Protein AF-A0A1F9ZA94-F1 (afdb_monomer_lite)

Secondary structure (DSSP, 8-state):
-------------------------TTHHHHHHHHHHHHHHHHHHHHHHHHHHHHHHHHHHS-TT--TT--SS-EEEEEEETTEEEEEEEE--TT--TTTEEEEEE-TTS-EEEEEEEGGG-SGGGHHHHSEEEE-S-TTSSS--TT-EEEEETTTS-TT-EEEEEETTEEEEEEE--

Radius of gyration: 41.89 Å; chains: 1; bounding box: 98×26×135 Å

Structure (mmCIF, N/CA/C/O backbone):
data_AF-A0A1F9ZA94-F1
#
_entry.id   AF-A0A1F9ZA94-F1
#
loop_
_atom_site.group_PDB
_atom_site.id
_atom_site.type_symbol
_atom_site.label_atom_id
_atom_site.label_alt_id
_atom_site.label_comp_id
_atom_site.label_asym_id
_atom_site.label_entity_id
_atom_site.label_seq_id
_atom_site.pdbx_PDB_ins_code
_atom_site.Cartn_x
_atom_site.Cartn_y
_atom_site.Cartn_z
_atom_site.occupancy
_atom_site.B_iso_or_equiv
_atom_site.auth_seq_id
_atom_site.auth_comp_id
_atom_site.auth_asym_id
_atom_site.auth_atom_id
_atom_site.pdbx_PDB_model_num
ATOM 1 N N . MET A 1 1 ? 78.353 4.879 -117.093 1.00 40.03 1 MET A N 1
ATOM 2 C CA . MET A 1 1 ? 79.535 4.065 -116.717 1.00 40.03 1 MET A CA 1
ATOM 3 C C . MET A 1 1 ? 80.151 4.656 -115.448 1.00 40.03 1 MET A C 1
ATOM 5 O O . MET A 1 1 ? 80.392 5.848 -115.468 1.00 40.03 1 MET A O 1
ATOM 9 N N . ARG A 1 2 ? 80.346 3.819 -114.405 1.00 38.88 2 ARG A N 1
ATOM 10 C CA . ARG A 1 2 ? 81.161 3.939 -113.153 1.00 38.88 2 ARG A CA 1
ATOM 11 C C . ARG A 1 2 ? 81.107 5.251 -112.327 1.00 38.88 2 ARG A C 1
ATOM 13 O O . ARG A 1 2 ? 81.476 6.286 -112.847 1.00 38.88 2 ARG A O 1
ATOM 20 N N . ARG A 1 3 ? 80.569 5.306 -111.091 1.00 37.53 3 ARG A N 1
ATOM 21 C CA . ARG A 1 3 ? 80.896 4.721 -109.744 1.00 37.53 3 ARG A CA 1
ATOM 22 C C . ARG A 1 3 ? 81.976 5.467 -108.928 1.00 37.53 3 ARG A C 1
ATOM 24 O O . ARG A 1 3 ? 83.146 5.314 -109.249 1.00 37.53 3 ARG A O 1
ATOM 31 N N . THR A 1 4 ? 81.533 6.047 -107.802 1.00 47.62 4 THR A N 1
ATOM 32 C CA . THR A 1 4 ? 82.155 6.188 -106.447 1.00 47.62 4 THR A CA 1
ATOM 33 C C . THR A 1 4 ? 81.062 6.859 -105.584 1.00 47.62 4 THR A C 1
ATOM 35 O O . THR A 1 4 ? 80.562 7.892 -106.007 1.00 47.62 4 THR A O 1
ATOM 38 N N . ARG A 1 5 ? 80.400 6.323 -104.541 1.00 43.59 5 ARG A N 1
ATOM 39 C CA . ARG A 1 5 ? 80.718 5.541 -103.320 1.00 43.59 5 ARG A CA 1
ATOM 40 C C . ARG A 1 5 ? 81.775 6.185 -102.419 1.00 43.59 5 ARG A C 1
ATOM 42 O O . ARG A 1 5 ? 82.925 6.195 -102.822 1.00 43.59 5 ARG A O 1
ATOM 49 N N . ASP A 1 6 ? 81.316 6.739 -101.290 1.00 47.12 6 ASP A N 1
ATOM 50 C CA . ASP A 1 6 ? 81.636 6.396 -99.883 1.00 47.12 6 ASP A CA 1
ATOM 51 C C . ASP A 1 6 ? 80.555 7.095 -99.006 1.00 47.12 6 ASP A C 1
ATOM 53 O O . ASP A 1 6 ? 80.273 8.268 -99.230 1.00 47.12 6 ASP A O 1
ATOM 57 N N . ASP A 1 7 ? 79.645 6.436 -98.276 1.00 43.59 7 ASP A N 1
ATOM 58 C CA . ASP A 1 7 ? 79.743 5.576 -97.076 1.00 43.59 7 ASP A CA 1
ATOM 59 C C . ASP A 1 7 ? 80.063 6.365 -95.785 1.00 43.59 7 ASP A C 1
ATOM 61 O O . ASP A 1 7 ? 81.142 6.928 -95.715 1.00 43.59 7 ASP A O 1
ATOM 65 N N . VAL A 1 8 ? 79.132 6.415 -94.805 1.00 45.97 8 VAL A N 1
ATOM 66 C CA . VAL A 1 8 ? 79.350 6.397 -93.327 1.00 45.97 8 VAL A CA 1
ATOM 67 C C . VAL A 1 8 ? 77.995 6.301 -92.571 1.00 45.97 8 VAL A C 1
ATOM 69 O O . VAL A 1 8 ? 77.235 7.259 -92.483 1.00 45.97 8 VAL A O 1
ATOM 72 N N . ARG A 1 9 ? 77.763 5.103 -92.008 1.00 39.47 9 ARG A N 1
ATOM 73 C CA . ARG A 1 9 ? 77.187 4.690 -90.696 1.00 39.47 9 ARG A CA 1
ATOM 74 C C . ARG A 1 9 ? 75.948 5.362 -90.057 1.00 39.47 9 ARG A C 1
ATOM 76 O O . ARG A 1 9 ? 75.994 6.471 -89.541 1.00 39.47 9 ARG A O 1
ATOM 83 N N . GLU A 1 10 ? 74.934 4.508 -89.894 1.00 43.91 10 GLU A N 1
ATOM 84 C CA . GLU A 1 10 ? 73.868 4.440 -88.867 1.00 43.91 10 GLU A CA 1
ATOM 85 C C . GLU A 1 10 ? 74.421 4.329 -87.415 1.00 43.91 10 GLU A C 1
ATOM 87 O O . GLU A 1 10 ? 75.572 3.905 -87.252 1.00 43.91 10 GLU A O 1
ATOM 92 N N . PRO A 1 11 ? 73.644 4.650 -86.347 1.00 45.47 11 PRO A N 1
ATOM 93 C CA . PRO A 1 11 ? 72.662 3.675 -85.847 1.00 45.47 11 PRO A CA 1
ATOM 94 C C . PRO A 1 11 ? 71.362 4.240 -85.224 1.00 45.47 11 PRO A C 1
ATOM 96 O O . PRO A 1 11 ? 71.347 5.221 -84.486 1.00 45.47 11 PRO A O 1
ATOM 99 N N . THR A 1 12 ? 70.276 3.504 -85.464 1.00 42.28 12 THR A N 1
ATOM 100 C CA . THR A 1 12 ? 69.334 2.967 -84.466 1.00 42.28 12 THR A CA 1
ATOM 101 C C . THR A 1 12 ? 68.984 3.820 -83.239 1.00 42.28 12 THR A C 1
ATOM 103 O O . THR A 1 12 ? 69.724 3.867 -82.257 1.00 42.28 12 THR A O 1
ATOM 106 N N . ARG A 1 13 ? 67.718 4.250 -83.169 1.00 37.38 13 ARG A N 1
ATOM 107 C CA . ARG A 1 13 ? 66.949 4.099 -81.924 1.00 37.38 13 ARG A CA 1
ATOM 108 C C . ARG A 1 13 ? 65.491 3.756 -82.221 1.00 37.38 13 ARG A C 1
ATOM 110 O O . ARG A 1 13 ? 64.649 4.622 -82.425 1.00 37.38 13 ARG A O 1
ATOM 117 N N . MET A 1 14 ? 65.222 2.450 -82.234 1.00 41.03 14 MET A N 1
ATOM 118 C CA . MET A 1 14 ? 63.913 1.914 -81.878 1.00 41.03 14 MET A CA 1
ATOM 119 C C . MET A 1 14 ? 63.571 2.373 -80.457 1.00 41.03 14 MET A C 1
ATOM 121 O O . MET A 1 14 ? 64.372 2.208 -79.539 1.00 41.03 14 MET A O 1
ATOM 125 N N . GLY A 1 15 ? 62.375 2.925 -80.301 1.00 40.62 15 GLY A N 1
ATOM 126 C CA . GLY A 1 15 ? 61.735 3.209 -79.024 1.00 40.62 15 GLY A CA 1
ATOM 127 C C . GLY A 1 15 ? 60.245 2.931 -79.158 1.00 40.62 15 GLY A C 1
ATOM 128 O O . GLY A 1 15 ? 59.436 3.850 -79.137 1.00 40.62 15 GLY A O 1
ATOM 129 N N . SER A 1 16 ? 59.904 1.661 -79.395 1.00 47.44 16 SER A N 1
ATOM 130 C CA . SER A 1 16 ? 58.582 1.133 -79.064 1.00 47.44 16 SER A CA 1
ATOM 131 C C . SER A 1 16 ? 58.506 1.031 -77.550 1.00 47.44 16 SER A C 1
ATOM 133 O O . SER A 1 16 ? 58.960 0.037 -77.001 1.00 47.44 16 SER A O 1
ATOM 135 N N . ASP A 1 17 ? 57.916 2.029 -76.903 1.00 40.72 17 ASP A N 1
ATOM 136 C CA . ASP A 1 17 ? 57.389 1.874 -75.552 1.00 40.72 17 ASP A CA 1
ATOM 137 C C . ASP A 1 17 ? 55.879 2.083 -75.604 1.00 40.72 17 ASP A C 1
ATOM 139 O O . ASP A 1 17 ? 55.323 3.146 -75.331 1.00 40.72 17 ASP A O 1
ATOM 143 N N . ALA A 1 18 ? 55.212 0.996 -75.989 1.00 48.34 18 ALA A N 1
ATOM 144 C CA . ALA A 1 18 ? 53.871 0.701 -75.536 1.00 48.34 18 ALA A CA 1
ATOM 145 C C . ALA A 1 18 ? 53.922 0.523 -74.011 1.00 48.34 18 ALA A C 1
ATOM 147 O O . ALA A 1 18 ? 54.156 -0.573 -73.507 1.00 48.34 18 ALA A O 1
ATOM 148 N N . LEU A 1 19 ? 53.711 1.606 -73.265 1.00 43.59 19 LEU A N 1
ATOM 149 C CA . LEU A 1 19 ? 53.483 1.545 -71.825 1.00 43.59 19 LEU A CA 1
ATOM 150 C C . LEU A 1 19 ? 51.992 1.696 -71.540 1.00 43.59 19 LEU A C 1
ATOM 152 O O . LEU A 1 19 ? 51.440 2.786 -71.450 1.00 43.59 19 LEU A O 1
ATOM 156 N N . ALA A 1 20 ? 51.375 0.519 -71.459 1.00 41.94 20 ALA A N 1
ATOM 157 C CA . ALA A 1 20 ? 50.365 0.131 -70.489 1.00 41.94 20 ALA A CA 1
ATOM 158 C C . ALA A 1 20 ? 49.357 1.209 -70.056 1.00 41.94 20 ALA A C 1
ATOM 160 O O . ALA A 1 20 ? 49.614 2.050 -69.196 1.00 41.94 20 ALA A O 1
ATOM 161 N N . SER A 1 21 ? 48.130 1.021 -70.546 1.00 44.03 21 SER A N 1
ATOM 162 C CA . SER A 1 21 ? 46.899 1.175 -69.769 1.00 44.03 21 SER A CA 1
ATOM 163 C C . SER A 1 21 ? 47.134 0.880 -68.277 1.00 44.03 21 SER A C 1
ATOM 165 O O . SER A 1 21 ? 47.098 -0.272 -67.846 1.00 44.03 21 SER A O 1
ATOM 167 N N . SER A 1 22 ? 47.324 1.929 -67.479 1.00 40.41 22 SER A N 1
ATOM 168 C CA . SER A 1 22 ? 47.164 1.887 -66.027 1.00 40.41 22 SER A CA 1
ATOM 169 C C . SER A 1 22 ? 45.807 2.495 -65.695 1.00 40.41 22 SER A C 1
ATOM 171 O O . SER A 1 22 ? 45.689 3.601 -65.171 1.00 40.41 22 SER A O 1
ATOM 173 N N . ASN A 1 23 ? 44.747 1.761 -66.042 1.00 47.75 23 ASN A N 1
ATOM 174 C CA . ASN A 1 23 ? 43.461 1.911 -65.376 1.00 47.75 23 ASN A CA 1
ATOM 175 C C . ASN A 1 23 ? 43.653 1.419 -63.942 1.00 47.75 23 ASN A C 1
ATOM 177 O O . ASN A 1 23 ? 43.457 0.244 -63.641 1.00 47.75 23 ASN A O 1
ATOM 181 N N . ARG A 1 24 ? 44.099 2.316 -63.065 1.00 44.50 24 ARG A N 1
ATOM 182 C CA . ARG A 1 24 ? 44.172 2.087 -61.626 1.00 44.50 24 ARG A CA 1
ATOM 183 C C . ARG A 1 24 ? 42.799 2.426 -61.037 1.00 44.50 24 ARG A C 1
ATOM 185 O O . ARG A 1 24 ? 42.467 3.611 -60.967 1.00 44.50 24 ARG A O 1
ATOM 192 N N . PRO A 1 25 ? 41.972 1.459 -60.600 1.00 47.31 25 PRO A N 1
ATOM 193 C CA . PRO A 1 25 ? 40.733 1.774 -59.905 1.00 47.31 25 PRO A CA 1
ATOM 194 C C . PRO A 1 25 ? 41.061 2.103 -58.441 1.00 47.31 25 PRO A C 1
ATOM 196 O O . PRO A 1 25 ? 40.693 1.376 -57.528 1.00 47.31 25 PRO A O 1
ATOM 199 N N . GLU A 1 26 ? 41.775 3.202 -58.188 1.00 50.16 26 GLU A N 1
ATOM 200 C CA . GLU A 1 26 ? 42.143 3.619 -56.821 1.00 50.16 26 GLU A CA 1
ATOM 201 C C . GLU A 1 26 ? 41.121 4.560 -56.158 1.00 50.16 26 GLU A C 1
ATOM 203 O O . GLU A 1 26 ? 41.363 5.117 -55.091 1.00 50.16 26 GLU A O 1
ATOM 208 N N . GLY A 1 27 ? 39.933 4.706 -56.749 1.00 44.44 27 GLY A N 1
ATOM 209 C CA . GLY A 1 27 ? 38.854 5.536 -56.198 1.00 44.44 27 GLY A CA 1
ATOM 210 C C . GLY A 1 27 ? 37.746 4.781 -55.453 1.00 44.44 27 GLY A C 1
ATOM 211 O O . GLY A 1 27 ? 36.940 5.420 -54.777 1.00 44.44 27 GLY A O 1
ATOM 212 N N . GLY A 1 28 ? 37.670 3.451 -55.589 1.00 45.34 28 GLY A N 1
ATOM 213 C CA . GLY A 1 28 ? 36.520 2.657 -55.132 1.00 45.34 28 GLY A CA 1
ATOM 214 C C . GLY A 1 28 ? 36.584 2.266 -53.657 1.00 45.34 28 GLY A C 1
ATOM 215 O O . GLY A 1 28 ? 35.712 2.643 -52.882 1.00 45.34 28 GLY A O 1
ATOM 216 N N . ALA A 1 29 ? 37.648 1.567 -53.252 1.00 50.44 29 ALA A N 1
ATOM 217 C CA . ALA A 1 29 ? 37.741 0.907 -51.944 1.00 50.44 29 ALA A CA 1
ATOM 218 C C . ALA A 1 29 ? 37.714 1.867 -50.738 1.00 50.44 29 ALA A C 1
ATOM 220 O O . ALA A 1 29 ? 37.174 1.542 -49.682 1.00 50.44 29 ALA A O 1
ATOM 221 N N . ARG A 1 30 ? 38.270 3.077 -50.889 1.00 52.06 30 ARG A N 1
ATOM 222 C CA . ARG A 1 30 ? 38.324 4.077 -49.811 1.00 52.06 30 ARG A CA 1
ATOM 223 C C . ARG A 1 30 ? 36.961 4.730 -49.569 1.00 52.06 30 ARG A C 1
ATOM 225 O O . ARG A 1 30 ? 36.615 4.996 -48.425 1.00 52.06 30 ARG A O 1
ATOM 232 N N . LYS A 1 31 ? 36.174 4.945 -50.631 1.00 54.16 31 LYS A N 1
ATOM 233 C CA . LYS A 1 31 ? 34.812 5.487 -50.531 1.00 54.16 31 LYS A CA 1
ATOM 234 C C . LYS A 1 31 ? 33.857 4.459 -49.933 1.00 54.16 31 LYS A C 1
ATOM 236 O O . LYS A 1 31 ? 33.143 4.804 -49.003 1.00 54.16 31 LYS A O 1
ATOM 241 N N . THR A 1 32 ? 33.908 3.197 -50.368 1.00 60.19 32 THR A N 1
ATOM 242 C CA . THR A 1 32 ? 33.113 2.123 -49.747 1.00 60.19 32 THR A CA 1
ATOM 243 C C . THR A 1 32 ? 33.497 1.892 -48.290 1.00 60.19 32 THR A C 1
ATOM 245 O O . THR A 1 32 ? 32.603 1.772 -47.463 1.00 60.19 32 THR A O 1
ATOM 248 N N . GLY A 1 33 ? 34.787 1.912 -47.937 1.00 62.75 33 GLY A N 1
ATOM 249 C CA . GLY A 1 33 ? 35.227 1.802 -46.541 1.00 62.75 33 GLY A CA 1
ATOM 250 C C . GLY A 1 33 ? 34.707 2.940 -45.655 1.00 62.75 33 GLY A C 1
ATOM 251 O O . GLY A 1 33 ? 34.165 2.685 -44.584 1.00 62.75 33 GLY A O 1
ATOM 252 N N . VAL A 1 34 ? 34.792 4.191 -46.119 1.00 67.69 34 VAL A N 1
ATOM 253 C CA . VAL A 1 34 ? 34.273 5.358 -45.381 1.00 67.69 34 VAL A CA 1
ATOM 254 C C . VAL A 1 34 ? 32.746 5.326 -45.272 1.00 67.69 34 VAL A C 1
ATOM 256 O O . VAL A 1 34 ? 32.214 5.592 -44.198 1.00 67.69 34 VAL A O 1
ATOM 259 N N . THR A 1 35 ? 32.030 4.954 -46.337 1.00 72.31 35 THR A N 1
ATOM 260 C CA . THR A 1 35 ? 30.564 4.823 -46.311 1.00 72.31 35 THR A CA 1
ATOM 261 C C . THR A 1 35 ? 30.108 3.700 -45.379 1.00 72.31 35 THR A C 1
ATOM 263 O O . THR A 1 35 ? 29.156 3.892 -44.628 1.00 72.31 35 THR A O 1
ATOM 266 N N . VAL A 1 36 ? 30.801 2.557 -45.367 1.00 72.00 36 VAL A N 1
ATOM 267 C CA . VAL A 1 36 ? 30.499 1.439 -44.460 1.00 72.00 36 VAL A CA 1
ATOM 268 C C . VAL A 1 36 ? 30.771 1.830 -43.006 1.00 72.00 36 VAL A C 1
ATOM 270 O O . VAL A 1 36 ? 29.918 1.602 -42.154 1.00 72.00 36 VAL A O 1
ATOM 273 N N . VAL A 1 37 ? 31.899 2.484 -42.709 1.00 72.94 37 VAL A N 1
ATOM 274 C CA . VAL A 1 37 ? 32.215 2.951 -41.346 1.00 72.94 37 VAL A CA 1
ATOM 275 C C . VAL A 1 37 ? 31.216 4.009 -40.869 1.00 72.94 37 VAL A C 1
ATOM 277 O O . VAL A 1 37 ? 30.746 3.930 -39.737 1.00 72.94 37 VAL A O 1
ATOM 280 N N . ALA A 1 38 ? 30.837 4.962 -41.726 1.00 74.69 38 ALA A N 1
ATOM 281 C CA . ALA A 1 38 ? 29.833 5.971 -41.395 1.00 74.69 38 ALA A CA 1
ATOM 282 C C . ALA A 1 38 ? 28.448 5.350 -41.146 1.00 74.69 38 ALA A C 1
ATOM 284 O O . ALA A 1 38 ? 27.772 5.728 -40.192 1.00 74.69 38 ALA A O 1
ATOM 285 N N . ALA A 1 39 ? 28.045 4.363 -41.953 1.00 78.94 39 ALA A N 1
ATOM 286 C CA . ALA A 1 39 ? 26.793 3.637 -41.756 1.00 78.94 39 ALA A CA 1
ATOM 287 C C . ALA A 1 39 ? 26.798 2.834 -40.445 1.00 78.94 39 ALA A C 1
ATOM 289 O O . ALA A 1 39 ? 25.835 2.904 -39.685 1.00 78.94 39 ALA A O 1
ATOM 290 N N . ILE A 1 40 ? 27.893 2.132 -40.135 1.00 79.81 40 ILE A N 1
ATOM 291 C CA . ILE A 1 40 ? 28.046 1.394 -38.871 1.00 79.81 40 ILE A CA 1
ATOM 292 C C . ILE A 1 40 ? 27.995 2.351 -37.675 1.00 79.81 40 ILE A C 1
ATOM 294 O O . ILE A 1 40 ? 27.299 2.067 -36.699 1.00 79.81 40 ILE A O 1
ATOM 298 N N . ALA A 1 41 ? 28.684 3.495 -37.745 1.00 82.88 41 ALA A N 1
ATOM 299 C CA . ALA A 1 41 ? 28.671 4.501 -36.685 1.00 82.88 41 ALA A CA 1
ATOM 300 C C . ALA A 1 41 ? 27.271 5.100 -36.475 1.00 82.88 41 ALA A C 1
ATOM 302 O O . ALA A 1 41 ? 26.829 5.234 -35.335 1.00 82.88 41 ALA A O 1
ATOM 303 N N . ALA A 1 42 ? 26.547 5.399 -37.557 1.00 84.19 42 ALA A N 1
ATOM 304 C CA . ALA A 1 42 ? 25.181 5.910 -37.488 1.00 84.19 42 ALA A CA 1
ATOM 305 C C . ALA A 1 42 ? 24.211 4.884 -36.881 1.00 84.19 42 ALA A C 1
ATOM 307 O O . ALA A 1 42 ? 23.463 5.220 -35.965 1.00 84.19 42 ALA A O 1
ATOM 308 N N . ILE A 1 43 ? 24.259 3.625 -37.331 1.00 87.25 43 ILE A N 1
ATOM 309 C CA . ILE A 1 43 ? 23.414 2.545 -36.796 1.00 87.25 43 ILE A CA 1
ATOM 310 C C . ILE A 1 43 ? 23.717 2.312 -35.313 1.00 87.25 43 ILE A C 1
ATOM 312 O O . ILE A 1 43 ? 22.796 2.231 -34.503 1.00 87.25 43 ILE A O 1
ATOM 316 N N . SER A 1 44 ? 24.999 2.261 -34.945 1.00 88.50 44 SER A N 1
ATOM 317 C CA . SER A 1 44 ? 25.424 2.092 -33.550 1.00 88.50 44 SER A CA 1
ATOM 318 C C . SER A 1 44 ? 24.963 3.262 -32.680 1.00 88.50 44 SER A C 1
ATOM 320 O O . SER A 1 44 ? 24.454 3.048 -31.583 1.00 88.50 44 SER A O 1
ATOM 322 N N . GLY A 1 45 ? 25.077 4.497 -33.180 1.00 91.25 45 GLY A N 1
ATOM 323 C CA . GLY A 1 45 ? 24.595 5.694 -32.492 1.00 91.25 45 GLY A CA 1
ATOM 324 C C . GLY A 1 45 ? 23.086 5.663 -32.246 1.00 91.25 45 GLY A C 1
ATOM 325 O O . GLY A 1 45 ? 22.645 5.927 -31.129 1.00 91.25 45 GLY A O 1
ATOM 326 N N . VAL A 1 46 ? 22.295 5.271 -33.250 1.00 91.94 46 VAL A N 1
ATOM 327 C CA . VAL A 1 46 ? 20.836 5.124 -33.110 1.00 91.94 46 VAL A CA 1
ATOM 328 C C . VAL A 1 46 ? 20.485 4.007 -32.128 1.00 91.94 46 VAL A C 1
ATOM 330 O O . VAL A 1 46 ? 19.649 4.212 -31.252 1.00 91.94 46 VAL A O 1
ATOM 333 N N . ALA A 1 47 ? 21.140 2.849 -32.220 1.00 92.06 47 ALA A N 1
ATOM 334 C CA . ALA A 1 47 ? 20.898 1.731 -31.310 1.00 92.06 47 ALA A CA 1
ATOM 335 C C . ALA A 1 47 ? 21.187 2.107 -29.847 1.00 92.06 47 ALA A C 1
ATOM 337 O O . ALA A 1 47 ? 20.388 1.802 -28.959 1.00 92.06 47 ALA A O 1
ATOM 338 N N . LEU A 1 48 ? 22.289 2.820 -29.593 1.00 91.88 48 LEU A N 1
ATOM 339 C CA . LEU A 1 48 ? 22.628 3.323 -28.261 1.00 91.88 48 LEU A CA 1
ATOM 340 C C . LEU A 1 48 ? 21.619 4.367 -27.772 1.00 91.88 48 LEU A C 1
ATOM 342 O O . LEU A 1 48 ? 21.185 4.289 -26.626 1.00 91.88 48 LEU A O 1
ATOM 346 N N . ALA A 1 49 ? 21.204 5.302 -28.632 1.00 91.38 49 ALA A N 1
ATOM 347 C CA . ALA A 1 49 ? 20.212 6.316 -28.279 1.00 91.38 49 ALA A CA 1
ATOM 348 C C . ALA A 1 49 ? 18.857 5.691 -27.910 1.00 91.38 49 ALA A C 1
ATOM 350 O O . ALA A 1 49 ? 18.268 6.059 -26.896 1.00 91.38 49 ALA A O 1
ATOM 351 N N . LEU A 1 50 ? 18.391 4.706 -28.685 1.00 91.94 50 LEU A N 1
ATOM 352 C CA . LEU A 1 50 ? 17.160 3.967 -28.393 1.00 91.94 50 LEU A CA 1
ATOM 353 C C . LEU A 1 50 ? 17.276 3.158 -27.099 1.00 91.94 50 LEU A C 1
ATOM 355 O O . LEU A 1 50 ? 16.356 3.172 -26.287 1.00 91.94 50 LEU A O 1
ATOM 359 N N . SER A 1 51 ? 18.415 2.499 -26.878 1.00 90.56 51 SER A N 1
ATOM 360 C CA . SER A 1 51 ? 18.665 1.747 -25.643 1.00 90.56 51 SER A CA 1
ATOM 361 C C . SER A 1 51 ? 18.643 2.668 -24.425 1.00 90.56 51 SER A C 1
ATOM 363 O O . SER A 1 51 ? 18.006 2.356 -23.422 1.00 90.56 51 SER A O 1
ATOM 365 N N . PHE A 1 52 ? 19.283 3.835 -24.519 1.00 89.38 52 PHE A N 1
ATOM 366 C CA . PHE A 1 52 ? 19.282 4.827 -23.449 1.00 89.38 52 PHE A CA 1
ATOM 367 C C . PHE A 1 52 ? 17.880 5.384 -23.184 1.00 89.38 52 PHE A C 1
ATOM 369 O O . PHE A 1 52 ? 17.473 5.465 -22.029 1.00 89.38 52 PHE A O 1
ATOM 376 N N . ALA A 1 53 ? 17.126 5.716 -24.237 1.00 88.94 53 ALA A N 1
ATOM 377 C CA . ALA A 1 53 ? 15.752 6.200 -24.120 1.00 88.94 53 ALA A CA 1
ATOM 378 C C . ALA A 1 53 ? 14.812 5.158 -23.490 1.00 88.94 53 ALA A C 1
ATOM 380 O O . ALA A 1 53 ? 13.957 5.499 -22.677 1.00 88.94 53 ALA A O 1
ATOM 381 N N . LEU A 1 54 ? 14.984 3.877 -23.826 1.00 85.75 54 LEU A N 1
ATOM 382 C CA . LEU A 1 54 ? 14.214 2.797 -23.216 1.00 85.75 54 LEU A CA 1
ATOM 383 C C . LEU A 1 54 ? 14.543 2.659 -21.727 1.00 85.75 54 LEU A C 1
ATOM 385 O O . LEU A 1 54 ? 13.638 2.597 -20.900 1.00 85.75 54 LEU A O 1
ATOM 389 N N . VAL A 1 55 ? 15.831 2.652 -21.374 1.00 85.12 55 VAL A N 1
ATOM 390 C CA . VAL A 1 55 ? 16.262 2.559 -19.973 1.00 85.12 55 VAL A CA 1
ATOM 391 C C . VAL A 1 55 ? 15.762 3.760 -19.175 1.00 85.12 55 VAL A C 1
ATOM 393 O O . VAL A 1 55 ? 15.248 3.571 -18.077 1.00 85.12 55 VAL A O 1
ATOM 396 N N . SER A 1 56 ? 15.857 4.981 -19.705 1.00 79.12 56 SER A N 1
ATOM 397 C CA . SER A 1 56 ? 15.361 6.168 -19.003 1.00 79.12 56 SER A CA 1
ATOM 398 C C . SER A 1 56 ? 13.845 6.131 -18.814 1.00 79.12 56 SER A C 1
ATOM 400 O O . SER A 1 56 ? 13.371 6.467 -17.732 1.00 79.12 56 SER A O 1
ATOM 402 N N . HIS A 1 57 ? 13.091 5.657 -19.809 1.00 82.38 57 HIS A N 1
ATOM 403 C CA . HIS A 1 57 ? 11.645 5.488 -19.693 1.00 82.38 57 HIS A CA 1
ATOM 404 C C . HIS A 1 57 ? 11.259 4.451 -18.631 1.00 82.38 57 HIS A C 1
ATOM 406 O O . HIS A 1 57 ? 10.409 4.726 -17.787 1.00 82.38 57 HIS A O 1
ATOM 412 N N . ILE A 1 58 ? 11.922 3.291 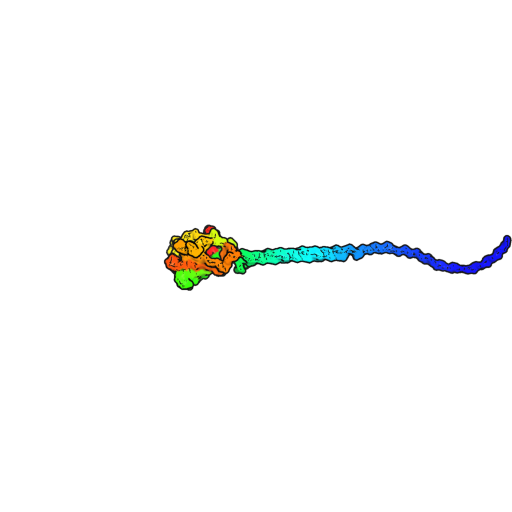-18.622 1.00 79.12 58 ILE A N 1
ATOM 413 C CA . ILE A 1 58 ? 11.714 2.243 -17.610 1.00 79.12 58 ILE A CA 1
ATOM 414 C C . ILE A 1 58 ? 11.988 2.805 -16.211 1.00 79.12 58 ILE A C 1
ATOM 416 O O . ILE A 1 58 ? 11.157 2.692 -15.317 1.00 79.12 58 ILE A O 1
ATOM 420 N N . ARG A 1 59 ? 13.120 3.494 -16.024 1.00 74.38 59 ARG A N 1
ATOM 421 C CA . ARG A 1 59 ? 13.477 4.102 -14.731 1.00 74.38 59 ARG A CA 1
ATOM 422 C C . ARG A 1 59 ? 12.515 5.202 -14.283 1.00 74.38 59 ARG A C 1
ATOM 424 O O . ARG A 1 59 ? 12.446 5.466 -13.091 1.00 74.38 59 ARG A O 1
ATOM 431 N N . ALA A 1 60 ? 11.814 5.844 -15.214 1.00 76.50 60 ALA A N 1
ATOM 432 C CA . ALA A 1 60 ? 10.836 6.883 -14.909 1.00 76.50 60 ALA A CA 1
ATOM 433 C C . ALA A 1 60 ? 9.435 6.335 -14.592 1.00 76.50 60 ALA A C 1
ATOM 435 O O . ALA A 1 60 ? 8.626 7.068 -14.035 1.00 76.50 60 ALA A O 1
ATOM 436 N N . THR A 1 61 ? 9.129 5.091 -14.976 1.00 82.75 61 THR A N 1
ATOM 437 C CA . THR A 1 61 ? 7.768 4.519 -14.900 1.00 82.75 61 THR A CA 1
ATOM 438 C C . THR A 1 61 ? 7.646 3.328 -13.953 1.00 82.75 61 THR A C 1
ATOM 440 O O . THR A 1 61 ? 6.535 2.891 -13.658 1.00 82.75 61 THR A O 1
ATOM 443 N N . GLU A 1 62 ? 8.765 2.802 -13.463 1.00 86.94 62 GLU A N 1
ATOM 444 C CA . GLU A 1 62 ? 8.815 1.696 -12.512 1.00 86.94 62 GLU A CA 1
ATOM 445 C C . GLU A 1 62 ? 9.199 2.167 -11.110 1.00 86.94 62 GLU A C 1
ATOM 447 O O . GLU A 1 62 ? 9.824 3.215 -10.937 1.00 86.94 62 GLU A O 1
ATOM 452 N N . CYS A 1 63 ? 8.882 1.350 -10.102 1.00 88.75 63 CYS A N 1
ATOM 453 C CA . CYS A 1 63 ? 9.347 1.606 -8.748 1.00 88.75 63 CYS A CA 1
ATOM 454 C C . CYS A 1 63 ? 10.887 1.643 -8.714 1.00 88.75 63 CYS A C 1
ATOM 456 O O . CYS A 1 63 ? 11.529 0.711 -9.215 1.00 88.75 63 CYS A O 1
ATOM 458 N N . PRO A 1 64 ? 11.504 2.661 -8.082 1.00 85.56 64 PRO A N 1
ATOM 459 C CA . PRO A 1 64 ? 12.963 2.784 -8.010 1.00 85.56 64 PRO A CA 1
ATOM 460 C C . PRO A 1 64 ? 13.670 1.574 -7.381 1.00 85.56 64 PRO A C 1
ATOM 462 O O . PRO A 1 64 ? 14.819 1.288 -7.723 1.00 85.56 64 PRO A O 1
ATOM 465 N N . SER A 1 65 ? 12.980 0.861 -6.487 1.00 82.69 65 SER A N 1
ATOM 466 C CA . SER A 1 65 ? 13.480 -0.321 -5.779 1.00 82.69 65 SER A CA 1
ATOM 467 C C . SER A 1 65 ? 13.424 -1.619 -6.587 1.00 82.69 65 SER A C 1
ATOM 469 O O . SER A 1 65 ? 13.936 -2.637 -6.126 1.00 82.69 65 SER A O 1
ATOM 471 N N . TYR A 1 66 ? 12.835 -1.626 -7.788 1.00 86.12 66 TYR A N 1
ATOM 472 C CA . TYR A 1 66 ? 12.754 -2.857 -8.567 1.00 86.12 66 TYR A CA 1
ATOM 473 C C . TYR A 1 66 ? 14.104 -3.253 -9.173 1.00 86.12 66 TYR A C 1
ATOM 475 O O . TYR A 1 66 ? 14.769 -2.484 -9.888 1.00 86.12 66 TYR A O 1
ATOM 483 N N . HIS A 1 67 ? 14.496 -4.499 -8.930 1.00 80.88 67 HIS A N 1
ATOM 484 C CA . HIS A 1 67 ? 15.782 -5.081 -9.286 1.00 80.88 67 HIS A CA 1
ATOM 485 C C . HIS A 1 67 ? 15.612 -6.530 -9.778 1.00 80.88 67 HIS A C 1
ATOM 487 O O . HIS A 1 67 ? 14.544 -7.132 -9.720 1.00 80.88 67 HIS A O 1
ATOM 493 N N . TYR A 1 68 ? 16.677 -7.131 -10.314 1.00 76.25 68 TYR A N 1
ATOM 494 C CA . TYR A 1 68 ? 16.618 -8.548 -10.674 1.00 76.25 68 TYR A CA 1
ATOM 495 C C . TYR A 1 68 ? 16.442 -9.403 -9.408 1.00 76.25 68 TYR A C 1
ATOM 497 O O . TYR A 1 68 ? 17.259 -9.311 -8.494 1.00 76.25 68 TYR A O 1
ATOM 505 N N . GLY A 1 69 ? 15.400 -10.241 -9.375 1.00 81.00 69 GLY A N 1
ATOM 506 C CA . GLY A 1 69 ? 15.039 -11.026 -8.190 1.00 81.00 69 GLY A CA 1
ATOM 507 C C . GLY A 1 69 ? 14.028 -10.346 -7.261 1.00 81.00 69 GLY A C 1
ATOM 508 O O . GLY A 1 69 ? 14.027 -10.660 -6.072 1.00 81.00 69 GLY A O 1
ATOM 509 N N . ASP A 1 70 ? 13.197 -9.438 -7.791 1.00 82.44 70 ASP A N 1
ATOM 510 C CA . ASP A 1 70 ? 12.073 -8.818 -7.073 1.00 82.44 70 ASP A CA 1
ATOM 511 C C . ASP A 1 70 ? 11.272 -9.853 -6.249 1.00 82.44 70 ASP A C 1
ATOM 513 O O . ASP A 1 70 ? 11.077 -10.996 -6.690 1.00 82.44 70 ASP A O 1
ATOM 517 N N . PRO A 1 71 ? 10.800 -9.482 -5.045 1.00 87.75 71 PRO A N 1
ATOM 518 C CA . PRO A 1 71 ? 10.127 -10.415 -4.154 1.00 87.75 71 PRO A CA 1
ATOM 519 C C . PRO A 1 71 ? 8.791 -10.881 -4.745 1.00 87.75 71 PRO A C 1
ATOM 521 O O . PRO A 1 71 ? 8.110 -10.156 -5.467 1.00 87.75 71 PRO A O 1
ATOM 524 N N . SER A 1 72 ? 8.372 -12.096 -4.391 1.00 91.00 72 SER A N 1
ATOM 525 C CA . SER A 1 72 ? 7.055 -12.624 -4.773 1.00 91.00 72 SER A CA 1
ATOM 526 C C . SER A 1 72 ? 5.919 -12.163 -3.853 1.00 91.00 72 SER A C 1
ATOM 528 O O . SER A 1 72 ? 4.754 -12.363 -4.184 1.00 91.00 72 SER A O 1
ATOM 530 N N . HIS A 1 73 ? 6.257 -11.560 -2.711 1.00 94.50 73 HIS A N 1
ATOM 531 C CA . HIS A 1 73 ? 5.328 -11.103 -1.679 1.00 94.50 73 HIS A CA 1
ATOM 532 C C . HIS A 1 73 ? 5.738 -9.718 -1.166 1.00 94.50 73 HIS A C 1
ATOM 534 O O . HIS A 1 73 ? 6.913 -9.355 -1.222 1.00 94.50 73 HIS A O 1
ATOM 540 N N . PHE A 1 74 ? 4.780 -8.966 -0.630 1.00 96.12 74 PHE A N 1
ATOM 541 C CA . PHE A 1 74 ? 5.039 -7.720 0.076 1.00 96.12 74 PHE A CA 1
ATOM 542 C C . PHE A 1 74 ? 5.756 -7.979 1.398 1.00 96.12 74 PHE A C 1
ATOM 544 O O . PHE A 1 74 ? 5.276 -8.738 2.246 1.00 96.12 74 PHE A O 1
ATOM 551 N N . GLY A 1 75 ? 6.868 -7.283 1.601 1.00 96.38 75 GLY A N 1
ATOM 552 C CA . GLY A 1 75 ? 7.444 -7.053 2.915 1.00 96.38 75 GLY A CA 1
ATOM 553 C C . GLY A 1 75 ? 6.819 -5.808 3.526 1.00 96.38 75 GLY A C 1
ATOM 554 O O . GLY A 1 75 ? 6.762 -4.756 2.889 1.00 96.38 75 GLY A O 1
ATOM 555 N N . MET A 1 76 ? 6.370 -5.909 4.774 1.00 97.69 76 MET A N 1
ATOM 556 C CA . MET A 1 76 ? 5.771 -4.793 5.501 1.00 97.69 76 MET A CA 1
ATOM 557 C C . MET A 1 76 ? 6.426 -4.626 6.867 1.00 97.69 76 MET A C 1
ATOM 559 O O . MET A 1 76 ? 6.667 -5.601 7.579 1.00 97.69 76 MET A O 1
ATOM 563 N N . SER A 1 77 ? 6.689 -3.377 7.232 1.00 97.50 77 SER A N 1
ATOM 564 C CA . SER A 1 77 ? 7.116 -2.978 8.568 1.00 97.50 77 SER A CA 1
ATOM 565 C C . SER A 1 77 ? 5.981 -2.226 9.237 1.00 97.50 77 SER A C 1
ATOM 567 O O . SER A 1 77 ? 5.387 -1.339 8.629 1.00 97.50 77 SER A O 1
ATOM 569 N N . VAL A 1 78 ? 5.678 -2.570 10.485 1.00 97.56 78 VAL A N 1
ATOM 570 C CA . VAL A 1 78 ? 4.654 -1.878 11.264 1.00 97.56 78 VAL A CA 1
ATOM 571 C C . VAL A 1 78 ? 5.336 -1.049 12.330 1.00 97.56 78 VAL A C 1
ATOM 573 O O . VAL A 1 78 ? 6.153 -1.541 13.106 1.00 97.56 78 VAL A O 1
ATOM 576 N N . THR A 1 79 ? 4.979 0.223 12.366 1.00 96.25 79 THR A N 1
ATOM 577 C CA . THR A 1 79 ? 5.376 1.145 13.422 1.00 96.25 79 THR A CA 1
ATOM 578 C C . THR A 1 79 ? 4.142 1.831 13.975 1.00 96.25 79 THR A C 1
ATOM 580 O O . THR A 1 79 ? 3.095 1.884 13.328 1.00 96.25 79 THR A O 1
ATOM 583 N N . ARG A 1 80 ? 4.247 2.356 15.192 1.00 89.94 80 ARG A N 1
ATOM 584 C CA . ARG A 1 80 ? 3.190 3.163 15.788 1.00 89.94 80 ARG A CA 1
ATOM 585 C C . ARG A 1 80 ? 3.617 4.618 15.750 1.00 89.94 80 ARG A C 1
ATOM 587 O O . ARG A 1 80 ? 4.623 4.972 16.362 1.00 89.94 80 ARG A O 1
ATOM 594 N N . HIS A 1 81 ? 2.862 5.449 15.040 1.00 80.06 81 HIS A N 1
ATOM 595 C CA . HIS A 1 81 ? 3.102 6.884 14.988 1.00 80.06 81 HIS A CA 1
ATOM 596 C C . HIS A 1 81 ? 1.895 7.611 15.583 1.00 80.06 81 HIS A C 1
ATOM 598 O O . HIS A 1 81 ? 0.788 7.563 15.048 1.00 80.06 81 HIS A O 1
ATOM 604 N N . ALA A 1 82 ? 2.105 8.275 16.722 1.00 77.56 82 ALA A N 1
ATOM 605 C CA . ALA A 1 82 ? 1.035 8.848 17.540 1.00 77.56 82 ALA A CA 1
ATOM 606 C C . ALA A 1 82 ? -0.042 7.802 17.923 1.00 77.56 82 ALA A C 1
ATOM 608 O O . ALA A 1 82 ? 0.274 6.792 18.557 1.00 77.56 82 ALA A O 1
ATOM 609 N N . THR A 1 83 ? -1.309 8.056 17.581 1.00 86.62 83 THR A N 1
ATOM 610 C CA . THR A 1 83 ? -2.458 7.176 17.850 1.00 86.62 83 THR A CA 1
ATOM 611 C C . THR A 1 83 ? -2.743 6.174 16.738 1.00 86.62 83 THR A C 1
ATOM 613 O O . THR A 1 83 ? -3.606 5.333 16.941 1.00 86.62 83 THR A O 1
ATOM 616 N N . ASN A 1 84 ? -2.049 6.210 15.602 1.00 95.06 84 ASN A N 1
ATOM 617 C CA . ASN A 1 84 ? -2.318 5.312 14.477 1.00 95.06 84 ASN A CA 1
ATOM 618 C C . ASN A 1 84 ? -1.150 4.349 14.253 1.00 95.06 84 ASN A C 1
ATOM 620 O O . ASN A 1 84 ? -0.013 4.591 14.674 1.00 95.06 84 ASN A O 1
ATOM 624 N N . TRP A 1 85 ? -1.433 3.241 13.577 1.00 96.31 85 TRP A N 1
ATOM 625 C CA . TRP A 1 85 ? -0.396 2.389 13.016 1.00 96.31 85 TRP A CA 1
ATOM 626 C C . TRP A 1 85 ? 0.040 2.944 11.668 1.00 96.31 85 TRP A C 1
ATOM 628 O O . TRP A 1 85 ? -0.763 3.477 10.903 1.00 96.31 85 TRP A O 1
ATOM 638 N N . THR A 1 86 ? 1.315 2.777 11.361 1.00 97.38 86 THR A N 1
ATOM 639 C CA . THR A 1 86 ? 1.878 3.030 10.043 1.00 97.38 86 THR A CA 1
ATOM 640 C C . THR A 1 86 ? 2.491 1.729 9.559 1.00 97.38 86 THR A C 1
ATOM 642 O O . THR A 1 86 ? 3.477 1.250 10.125 1.00 97.38 86 THR A O 1
ATOM 645 N N . VAL A 1 87 ? 1.879 1.147 8.532 1.00 97.88 87 VAL A N 1
ATOM 646 C CA . VAL A 1 87 ? 2.373 -0.040 7.840 1.00 97.88 87 VAL A CA 1
ATOM 647 C C . VAL A 1 87 ? 3.112 0.432 6.597 1.00 97.88 87 VAL A C 1
ATOM 649 O O . VAL A 1 87 ? 2.490 0.870 5.636 1.00 97.88 87 VAL A O 1
ATOM 652 N N . THR A 1 88 ? 4.435 0.372 6.626 1.00 97.75 88 THR A N 1
ATOM 653 C CA . THR A 1 88 ? 5.289 0.773 5.507 1.00 97.75 88 THR A CA 1
ATOM 654 C C . THR A 1 88 ? 5.625 -0.440 4.656 1.00 97.75 88 THR A C 1
ATOM 656 O O . THR A 1 88 ? 6.077 -1.464 5.178 1.00 97.75 88 THR A O 1
ATOM 659 N N . VAL A 1 89 ? 5.459 -0.315 3.344 1.00 97.56 89 VAL A N 1
ATOM 660 C CA . VAL A 1 89 ? 5.946 -1.292 2.373 1.00 97.56 89 VAL A CA 1
ATOM 661 C C . VAL A 1 89 ? 7.469 -1.204 2.332 1.00 97.56 89 VAL A C 1
ATOM 663 O O . VAL A 1 89 ? 8.029 -0.189 1.929 1.00 97.56 89 VAL A O 1
ATOM 666 N N . VAL A 1 90 ? 8.148 -2.261 2.774 1.00 96.31 90 VAL A N 1
ATOM 667 C CA . VAL A 1 90 ? 9.621 -2.364 2.749 1.00 96.31 90 VAL A CA 1
ATOM 668 C C . VAL A 1 90 ? 10.124 -3.217 1.589 1.00 96.31 90 VAL A C 1
ATOM 670 O O . VAL A 1 90 ? 11.309 -3.208 1.287 1.00 96.31 90 VAL A O 1
ATOM 673 N N . SER A 1 91 ? 9.236 -3.966 0.937 1.00 94.50 91 SER A N 1
ATOM 674 C CA . SER A 1 91 ? 9.509 -4.604 -0.346 1.00 94.50 91 SER A CA 1
ATOM 675 C C . SER A 1 91 ? 8.189 -4.881 -1.071 1.00 94.50 91 SER A C 1
ATOM 677 O O . SER A 1 91 ? 7.190 -5.224 -0.435 1.00 94.50 91 SER A O 1
ATOM 679 N N . SER A 1 92 ? 8.165 -4.707 -2.393 1.00 93.50 92 SER A N 1
ATOM 680 C CA . SER A 1 92 ? 6.956 -4.839 -3.214 1.00 93.50 92 SER A CA 1
ATOM 681 C C . SER A 1 92 ? 7.232 -5.715 -4.436 1.00 93.50 92 SER A C 1
ATOM 683 O O . SER A 1 92 ? 8.257 -5.515 -5.095 1.00 93.50 92 SER A O 1
ATOM 685 N N . PRO A 1 93 ? 6.353 -6.673 -4.771 1.00 92.56 93 PRO A N 1
ATOM 686 C CA . PRO A 1 93 ? 6.437 -7.373 -6.041 1.00 92.56 93 PRO A CA 1
ATOM 687 C C . PRO A 1 93 ? 6.187 -6.431 -7.225 1.00 92.56 93 PRO A C 1
ATOM 689 O O . PRO A 1 93 ? 5.447 -5.449 -7.144 1.00 92.56 93 PRO A O 1
ATOM 692 N N . ARG A 1 94 ? 6.768 -6.772 -8.374 1.00 92.19 94 ARG A N 1
ATOM 693 C CA . ARG A 1 94 ? 6.657 -5.958 -9.584 1.00 92.19 94 ARG A CA 1
ATOM 694 C C . ARG A 1 94 ? 5.237 -5.938 -10.157 1.00 92.19 94 ARG A C 1
ATOM 696 O O . ARG A 1 94 ? 4.645 -6.991 -10.386 1.00 92.19 94 ARG A O 1
ATOM 703 N N . GLY A 1 95 ? 4.739 -4.743 -10.481 1.00 90.56 95 GLY A N 1
ATOM 704 C CA . GLY A 1 95 ? 3.536 -4.552 -11.305 1.00 90.56 95 GLY A CA 1
ATOM 705 C C . GLY A 1 95 ? 2.206 -4.607 -10.551 1.00 90.56 95 GLY A C 1
ATOM 706 O O . GLY A 1 95 ? 1.179 -4.929 -11.147 1.00 90.56 95 GLY A O 1
ATOM 707 N N . TYR A 1 96 ? 2.215 -4.332 -9.248 1.00 93.88 96 TYR A N 1
ATOM 708 C CA . TYR A 1 96 ? 1.010 -4.350 -8.423 1.00 93.88 96 TYR A CA 1
ATOM 709 C C . TYR A 1 96 ? 0.344 -2.977 -8.459 1.00 93.88 96 TYR A C 1
ATOM 711 O O . TYR A 1 96 ? 0.887 -2.000 -7.956 1.00 93.88 96 TYR A O 1
ATOM 719 N N . ASP A 1 97 ? -0.821 -2.909 -9.100 1.00 93.88 97 ASP A N 1
ATOM 720 C CA . ASP A 1 97 ? -1.605 -1.685 -9.270 1.00 93.88 97 ASP A CA 1
ATOM 721 C C . ASP A 1 97 ? -2.540 -1.477 -8.057 1.00 93.88 97 ASP A C 1
ATOM 723 O O . ASP A 1 97 ? -3.214 -2.441 -7.658 1.00 93.88 97 ASP A O 1
ATOM 727 N N . PRO A 1 98 ? -2.636 -0.262 -7.481 1.00 95.94 98 PRO A N 1
ATOM 728 C CA . PRO A 1 98 ? -3.524 0.032 -6.351 1.00 95.94 98 PRO A CA 1
ATOM 729 C C . PRO A 1 98 ? -5.014 -0.295 -6.575 1.00 95.94 98 PRO A C 1
ATOM 731 O O . PRO A 1 98 ? -5.730 -0.561 -5.613 1.00 95.94 98 PRO A O 1
ATOM 734 N N . ASN A 1 99 ? -5.497 -0.333 -7.820 1.00 95.94 99 ASN A N 1
ATOM 735 C CA . ASN A 1 99 ? -6.878 -0.700 -8.169 1.00 95.94 99 ASN A CA 1
ATOM 736 C C . ASN A 1 99 ? -7.139 -2.212 -8.126 1.00 95.94 99 ASN A C 1
ATOM 738 O O . ASN A 1 99 ? -8.288 -2.647 -8.066 1.00 95.94 99 ASN A O 1
ATOM 742 N N . THR A 1 100 ? -6.083 -3.024 -8.200 1.00 96.19 100 THR A N 1
ATOM 743 C CA . THR A 1 100 ? -6.168 -4.500 -8.183 1.00 96.19 100 THR A CA 1
ATOM 744 C C . THR A 1 100 ? -5.460 -5.132 -6.986 1.00 96.19 100 THR A C 1
ATOM 746 O O . THR A 1 100 ? -5.484 -6.355 -6.812 1.00 96.19 100 THR A O 1
ATOM 749 N N . THR A 1 101 ? -4.866 -4.290 -6.143 1.00 97.62 101 THR A N 1
ATOM 750 C CA . THR A 1 101 ? -4.286 -4.648 -4.856 1.00 97.62 101 THR A CA 1
ATOM 751 C C . THR A 1 101 ? -5.282 -4.266 -3.773 1.00 97.62 101 THR A C 1
ATOM 753 O O . THR A 1 101 ? -5.767 -3.140 -3.733 1.00 97.62 101 THR A O 1
ATOM 756 N N . TYR A 1 102 ? -5.615 -5.213 -2.905 1.00 98.38 102 TYR A N 1
ATOM 757 C CA . TYR A 1 102 ? -6.653 -5.073 -1.895 1.00 98.38 102 TYR A CA 1
ATOM 758 C C . TYR A 1 102 ? -6.056 -5.238 -0.508 1.00 98.38 102 TYR A C 1
ATOM 760 O O . TYR A 1 102 ? -5.200 -6.096 -0.289 1.00 98.38 102 TYR A O 1
ATOM 768 N N . VAL A 1 103 ? -6.554 -4.464 0.448 1.00 98.12 103 VAL A N 1
ATOM 769 C CA . VAL A 1 103 ? -6.355 -4.719 1.872 1.00 98.12 103 VAL A CA 1
ATOM 770 C C . VAL A 1 103 ? -7.592 -5.409 2.437 1.00 98.12 103 VAL A C 1
ATOM 772 O O . VAL A 1 103 ? -8.718 -5.084 2.075 1.00 98.12 103 VAL A O 1
ATOM 775 N N . GLN A 1 104 ? -7.384 -6.377 3.316 1.00 98.12 104 GLN A N 1
ATOM 776 C CA . GLN A 1 104 ? -8.403 -6.939 4.194 1.00 98.12 104 GLN A CA 1
ATOM 777 C C . GLN A 1 104 ? -7.838 -6.926 5.606 1.00 98.12 104 GLN A C 1
ATOM 779 O O . GLN A 1 104 ? -6.684 -7.300 5.797 1.00 98.12 104 GLN A O 1
ATOM 784 N N . THR A 1 105 ? -8.651 -6.591 6.600 1.00 98.25 105 THR A N 1
ATOM 785 C CA . THR A 1 105 ? -8.214 -6.637 7.998 1.00 98.25 105 THR A CA 1
ATOM 786 C C . THR A 1 105 ? -9.018 -7.671 8.760 1.00 98.25 105 THR A C 1
ATOM 788 O O . THR A 1 105 ? -10.240 -7.772 8.605 1.00 98.25 105 THR A O 1
ATOM 791 N N . ARG A 1 106 ? -8.327 -8.445 9.594 1.00 98.25 106 ARG A N 1
ATOM 792 C CA . ARG A 1 106 ? -8.928 -9.352 10.571 1.00 98.25 106 ARG A CA 1
ATOM 793 C C . ARG A 1 106 ? -8.567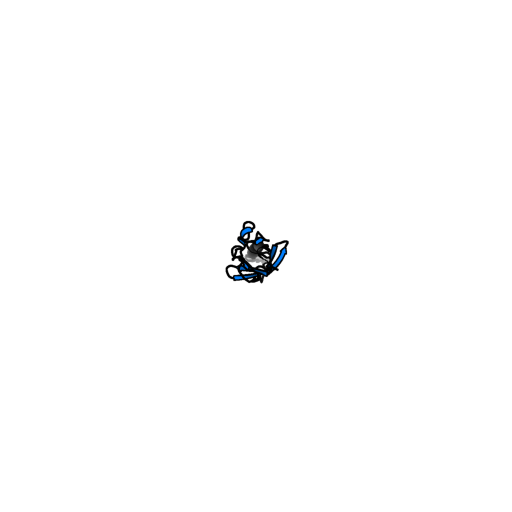 -8.911 11.981 1.00 98.25 106 ARG A C 1
ATOM 795 O O . ARG A 1 106 ? -7.456 -8.436 12.200 1.00 98.25 106 ARG A O 1
ATOM 802 N N . ASP A 1 107 ? -9.493 -9.069 12.918 1.00 96.88 107 ASP A N 1
ATOM 803 C CA . ASP A 1 107 ? -9.220 -8.830 14.336 1.00 96.88 107 ASP A CA 1
ATOM 804 C C . ASP A 1 107 ? -8.264 -9.891 14.916 1.00 96.88 107 ASP A C 1
ATOM 806 O O . ASP A 1 107 ? -7.899 -10.871 14.259 1.00 96.88 107 ASP A O 1
ATOM 810 N N . SER A 1 108 ? -7.886 -9.727 16.184 1.00 95.06 108 SER A N 1
ATOM 811 C CA . SER A 1 108 ? -7.010 -10.664 16.904 1.00 95.06 108 SER A CA 1
ATOM 812 C C . SER A 1 108 ? -7.592 -12.073 17.088 1.00 95.06 108 SER A C 1
ATOM 814 O O . SER A 1 108 ? -6.880 -12.988 17.499 1.00 95.06 108 SER A O 1
ATOM 816 N N . ARG A 1 109 ? -8.879 -12.272 16.782 1.00 95.69 109 ARG A N 1
ATOM 817 C CA . ARG A 1 109 ? -9.569 -13.569 16.801 1.00 95.69 109 ARG A CA 1
ATOM 818 C C . ARG A 1 109 ? -9.710 -14.167 15.397 1.00 95.69 109 ARG A C 1
ATOM 820 O O . ARG A 1 109 ? -10.227 -15.272 15.259 1.00 95.69 109 ARG A O 1
ATOM 827 N N . GLY A 1 110 ? -9.241 -13.464 14.364 1.00 94.12 110 GLY A N 1
ATOM 828 C CA . GLY A 1 110 ? -9.302 -13.877 12.965 1.00 94.12 110 GLY A CA 1
ATOM 829 C C . GLY A 1 110 ? -10.609 -13.523 12.246 1.00 94.12 110 GLY A C 1
ATOM 830 O O . GLY A 1 110 ? -10.778 -13.931 11.090 1.00 94.12 110 GLY A O 1
ATOM 831 N N . SER A 1 111 ? -11.517 -12.776 12.881 1.00 96.06 111 SER A N 1
ATOM 832 C CA . SER A 1 111 ? -12.781 -12.335 12.275 1.00 96.06 111 SER A CA 1
ATOM 833 C C . SER A 1 111 ? -12.522 -11.198 11.284 1.00 96.06 111 SER A C 1
ATOM 835 O O . SER A 1 111 ? -11.742 -10.302 11.602 1.00 96.06 111 SER A O 1
ATOM 837 N N . PRO A 1 112 ? -13.156 -11.182 10.098 1.00 94.94 112 PRO A N 1
ATOM 838 C CA . PRO A 1 112 ? -13.012 -10.069 9.165 1.00 94.94 112 PRO A CA 1
ATOM 839 C C . PRO A 1 112 ? -13.645 -8.800 9.751 1.00 94.94 112 PRO A C 1
ATOM 841 O O . PRO A 1 112 ? -14.827 -8.801 10.087 1.00 94.94 112 PRO A O 1
ATOM 844 N N . VAL A 1 113 ? -12.857 -7.728 9.851 1.00 96.56 113 VAL A N 1
ATOM 845 C CA . VAL A 1 113 ? -13.307 -6.399 10.312 1.00 96.56 113 VAL A CA 1
ATOM 846 C C . VAL A 1 113 ? -13.340 -5.373 9.183 1.00 96.56 113 VAL A C 1
ATOM 848 O O . VAL A 1 113 ? -14.190 -4.492 9.187 1.00 96.56 113 VAL A O 1
ATOM 851 N N . LEU A 1 114 ? -12.485 -5.538 8.172 1.00 97.56 114 LEU A N 1
ATOM 852 C CA . LEU A 1 114 ? -12.566 -4.822 6.901 1.00 97.56 114 LEU A CA 1
ATOM 853 C C . LEU A 1 114 ? -12.704 -5.852 5.780 1.00 97.56 114 LEU A C 1
ATOM 855 O O . LEU A 1 114 ? -11.995 -6.859 5.782 1.00 97.56 114 LEU A O 1
ATOM 859 N N . GLY A 1 115 ? -13.618 -5.617 4.835 1.00 96.81 115 GLY A N 1
ATOM 860 C CA . GLY A 1 115 ? -13.714 -6.405 3.602 1.00 96.81 115 GLY A CA 1
ATOM 861 C C . GLY A 1 115 ? -12.469 -6.248 2.722 1.00 96.81 115 GLY A C 1
ATOM 862 O O . GLY A 1 115 ? -11.539 -5.536 3.075 1.00 96.81 115 GLY A O 1
ATOM 863 N N . ARG A 1 116 ? -12.419 -6.916 1.564 1.00 97.06 116 ARG A N 1
ATOM 864 C CA . ARG A 1 116 ? -11.366 -6.608 0.584 1.00 97.06 116 ARG A CA 1
ATOM 865 C C . ARG A 1 116 ? -11.648 -5.241 -0.033 1.00 97.06 116 ARG A C 1
ATOM 867 O O . ARG A 1 116 ? -12.599 -5.117 -0.800 1.00 97.06 116 ARG A O 1
ATOM 874 N N . THR A 1 117 ? -10.804 -4.267 0.275 1.00 98.25 117 THR A N 1
ATOM 875 C CA . THR A 1 117 ? -10.910 -2.892 -0.219 1.00 98.25 117 THR A CA 1
ATOM 876 C C . THR A 1 117 ? -9.705 -2.577 -1.105 1.00 98.25 117 THR A C 1
ATOM 878 O O . THR A 1 117 ? -8.577 -2.798 -0.654 1.00 98.25 117 THR A O 1
ATOM 881 N N . PRO A 1 118 ? -9.898 -2.111 -2.354 1.00 98.00 118 PRO A N 1
ATOM 882 C CA . PRO A 1 118 ? -8.801 -1.670 -3.214 1.00 98.00 118 PRO A CA 1
ATOM 883 C C . PRO A 1 118 ? -7.965 -0.589 -2.534 1.00 98.00 118 PRO A C 1
ATOM 885 O O . PRO A 1 118 ? -8.510 0.274 -1.850 1.00 98.00 118 PRO A O 1
ATOM 888 N N . TRP A 1 119 ? -6.655 -0.587 -2.753 1.00 97.75 119 TRP A N 1
ATOM 889 C CA . TRP A 1 119 ? -5.781 0.452 -2.207 1.00 97.75 119 TRP A CA 1
ATOM 890 C C . TRP A 1 119 ? -6.118 1.835 -2.772 1.00 97.75 119 TRP A C 1
ATOM 892 O O . TRP A 1 119 ? -6.037 2.821 -2.046 1.00 97.75 119 TRP A O 1
ATOM 902 N N . SER A 1 120 ? -6.580 1.911 -4.024 1.00 97.31 120 SER A N 1
ATOM 903 C CA . SER A 1 120 ? -7.042 3.164 -4.634 1.00 97.31 120 SER A CA 1
ATOM 904 C C . SER A 1 120 ? -8.285 3.769 -3.970 1.00 97.31 120 SER A C 1
ATOM 906 O O . SER A 1 120 ? -8.499 4.975 -4.086 1.00 97.31 120 SER A O 1
ATOM 908 N N . ASP A 1 121 ? -9.064 2.980 -3.222 1.00 98.44 121 ASP A N 1
ATOM 909 C CA . ASP A 1 121 ? -10.205 3.473 -2.445 1.00 98.44 121 ASP A CA 1
ATOM 910 C C . ASP A 1 121 ? -9.793 4.003 -1.060 1.00 98.44 121 ASP A C 1
ATOM 912 O O . ASP A 1 121 ? -10.579 4.697 -0.409 1.00 98.44 121 ASP A O 1
ATOM 916 N N . LEU A 1 122 ? -8.569 3.726 -0.598 1.00 98.31 122 LEU A N 1
ATOM 917 C CA . LEU A 1 122 ? -8.053 4.125 0.717 1.00 98.31 122 LEU A CA 1
ATOM 918 C C . LEU A 1 122 ? -7.550 5.570 0.684 1.00 98.31 122 LEU A C 1
ATOM 920 O O . LEU A 1 122 ? -6.367 5.847 0.848 1.00 98.31 122 LEU A O 1
ATOM 924 N N . THR A 1 123 ? -8.451 6.510 0.432 1.00 98.19 123 THR A N 1
ATOM 925 C CA . THR A 1 123 ? -8.127 7.935 0.303 1.00 98.19 123 THR A CA 1
ATOM 926 C C . THR A 1 123 ? -8.550 8.722 1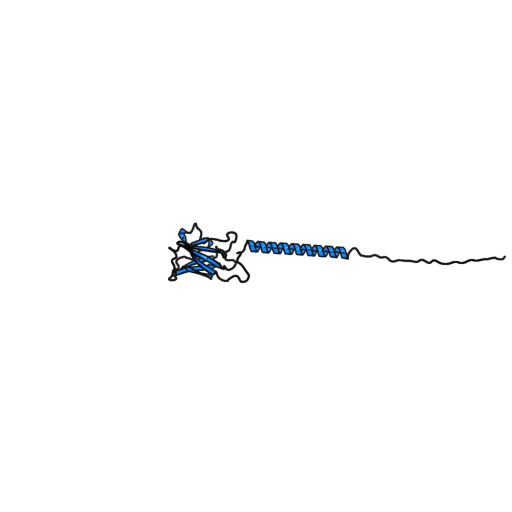.538 1.00 98.19 123 THR A C 1
ATOM 928 O O . THR A 1 123 ? -9.377 8.270 2.330 1.00 98.19 123 THR A O 1
ATOM 931 N N . VAL A 1 124 ? -8.055 9.958 1.667 1.00 97.50 124 VAL A N 1
ATOM 932 C CA . VAL A 1 124 ? -8.490 10.889 2.725 1.00 97.50 124 VAL A CA 1
ATOM 933 C C . VAL A 1 124 ? -10.011 11.090 2.701 1.00 97.50 124 VAL A C 1
ATOM 935 O O . VAL A 1 124 ? -10.635 11.176 3.753 1.00 97.50 124 VAL A O 1
ATOM 938 N N . ALA A 1 125 ? -10.625 11.106 1.513 1.00 98.19 125 ALA A N 1
ATOM 939 C CA . ALA A 1 125 ? -12.071 11.260 1.360 1.00 98.19 125 ALA A CA 1
ATOM 940 C C . ALA A 1 125 ? -12.870 10.063 1.908 1.00 98.19 125 ALA A C 1
ATOM 942 O O . ALA A 1 125 ? -14.002 10.238 2.350 1.00 98.19 125 ALA A O 1
ATOM 943 N N . ASN A 1 126 ? -12.272 8.869 1.918 1.00 98.06 126 ASN A N 1
ATOM 944 C CA . ASN A 1 126 ? -12.908 7.633 2.377 1.00 98.06 126 ASN A CA 1
ATOM 945 C C . ASN A 1 126 ? -12.445 7.202 3.781 1.00 98.06 126 ASN A C 1
ATOM 947 O O . ASN A 1 126 ? -12.805 6.115 4.244 1.00 98.06 126 ASN A O 1
ATOM 951 N N . TRP A 1 127 ? -11.670 8.042 4.478 1.00 97.06 127 TRP A N 1
ATOM 952 C CA . TRP A 1 127 ? -11.121 7.737 5.802 1.00 97.06 127 TRP A CA 1
ATOM 953 C C . TRP A 1 127 ? -12.201 7.340 6.814 1.00 97.06 127 TRP A C 1
ATOM 955 O O . TRP A 1 127 ? -12.066 6.317 7.474 1.00 97.06 127 TRP A O 1
ATOM 965 N N . GLU A 1 128 ? -13.302 8.091 6.882 1.00 97.50 128 GLU A N 1
ATOM 966 C CA . GLU A 1 128 ? -14.415 7.822 7.808 1.00 97.50 128 GLU A CA 1
ATOM 967 C C . GLU A 1 128 ? -15.143 6.494 7.526 1.00 97.50 128 GLU A C 1
ATOM 969 O O . GLU A 1 128 ? -15.923 6.032 8.350 1.00 97.50 128 GLU A O 1
ATOM 974 N N . THR A 1 129 ? -14.926 5.883 6.355 1.00 97.75 129 THR A N 1
ATOM 975 C CA . THR A 1 129 ? -15.533 4.593 5.986 1.00 97.75 129 THR A CA 1
ATOM 976 C C . THR A 1 129 ? -14.591 3.425 6.253 1.00 97.75 129 THR A C 1
ATOM 978 O O . THR A 1 129 ? -15.017 2.394 6.770 1.00 97.75 129 THR A O 1
ATOM 981 N N . TYR A 1 130 ? -13.317 3.557 5.872 1.00 98.31 130 TYR A N 1
ATOM 982 C CA . TYR A 1 130 ? -12.370 2.439 5.913 1.00 98.31 130 TYR A CA 1
ATOM 983 C C . TYR A 1 130 ? -11.385 2.504 7.074 1.00 98.31 130 TYR A C 1
ATOM 985 O O . TYR A 1 130 ? -10.796 1.479 7.410 1.00 98.31 130 TYR A O 1
ATOM 993 N N . HIS A 1 131 ? -11.178 3.676 7.676 1.00 97.81 131 HIS A N 1
ATOM 994 C CA . HIS A 1 131 ? -10.198 3.913 8.742 1.00 97.81 131 HIS A CA 1
ATOM 995 C C . HIS A 1 131 ? -8.767 3.453 8.389 1.00 97.81 131 HIS A C 1
ATOM 997 O O . HIS A 1 131 ? -7.952 3.138 9.261 1.00 97.81 131 HIS A O 1
ATOM 1003 N N . ILE A 1 132 ? -8.478 3.395 7.085 1.00 98.12 132 ILE A N 1
ATOM 1004 C CA . ILE A 1 132 ? -7.168 3.137 6.495 1.00 98.12 132 ILE A CA 1
ATOM 1005 C C . ILE A 1 132 ? -6.967 4.151 5.370 1.00 98.12 132 ILE A C 1
ATOM 1007 O O . ILE A 1 132 ? -7.862 4.356 4.549 1.00 98.12 132 ILE A O 1
ATOM 1011 N N . LEU A 1 133 ? -5.788 4.763 5.331 1.00 98.00 133 LEU A N 1
ATOM 1012 C CA . LEU A 1 133 ? -5.340 5.687 4.294 1.00 98.00 133 LEU A CA 1
ATOM 1013 C C . LEU A 1 133 ? -4.100 5.108 3.614 1.00 98.00 133 LEU A C 1
ATOM 1015 O O . LEU A 1 133 ? -3.147 4.740 4.296 1.00 98.00 133 LEU A O 1
ATOM 1019 N N . TYR A 1 134 ? -4.110 5.064 2.288 1.00 98.12 134 TYR A N 1
ATOM 1020 C CA . TYR A 1 134 ? -2.950 4.787 1.457 1.00 98.12 134 TYR A CA 1
ATOM 1021 C C . TYR A 1 134 ? -2.218 6.091 1.131 1.00 98.12 134 TYR A C 1
ATOM 1023 O O . TYR A 1 134 ? -2.798 7.029 0.583 1.00 98.12 134 TYR A O 1
ATOM 1031 N N . GLU A 1 135 ? -0.938 6.143 1.487 1.00 97.06 135 GLU A N 1
ATOM 1032 C CA . GLU A 1 135 ? -0.026 7.238 1.174 1.00 97.06 135 GLU A CA 1
ATOM 1033 C C . GLU A 1 135 ? 1.016 6.750 0.166 1.00 97.06 135 GLU A C 1
ATOM 1035 O O . GLU A 1 135 ? 1.877 5.923 0.482 1.00 97.06 135 GLU A O 1
ATOM 1040 N N . ASP A 1 136 ? 0.926 7.292 -1.045 1.00 95.69 136 ASP A N 1
ATOM 1041 C CA . ASP A 1 136 ? 1.846 7.021 -2.143 1.00 95.69 136 ASP A CA 1
ATOM 1042 C C . ASP A 1 136 ? 3.130 7.847 -1.975 1.00 95.69 136 ASP A C 1
ATOM 1044 O O . ASP A 1 136 ? 3.105 9.084 -1.927 1.00 95.69 136 ASP A O 1
ATOM 1048 N N . SER A 1 137 ? 4.263 7.158 -1.857 1.00 93.75 137 SER A N 1
ATOM 1049 C CA . SER A 1 137 ? 5.578 7.783 -1.709 1.00 93.75 137 SER A CA 1
ATOM 1050 C C . SER A 1 137 ? 6.204 8.183 -3.048 1.00 93.75 137 SER A C 1
ATOM 1052 O O . SER A 1 137 ? 7.164 8.961 -3.067 1.00 93.75 137 SER A O 1
ATOM 1054 N N . GLN A 1 138 ? 5.670 7.672 -4.161 1.00 90.62 138 GLN A N 1
ATOM 1055 C CA . GLN A 1 138 ? 6.147 7.851 -5.529 1.00 90.62 138 GLN A CA 1
ATOM 1056 C C . GLN A 1 138 ? 4.971 8.128 -6.495 1.00 90.62 138 GLN A C 1
ATOM 1058 O O . GLN A 1 138 ? 4.789 7.384 -7.455 1.00 90.62 138 GLN A O 1
ATOM 1063 N N . PRO A 1 139 ? 4.237 9.253 -6.363 1.00 87.50 139 PRO A N 1
ATOM 1064 C CA . PRO A 1 139 ? 2.971 9.505 -7.079 1.00 87.50 139 PRO A CA 1
ATOM 1065 C C . PRO A 1 139 ? 3.072 9.623 -8.611 1.00 87.50 139 PRO A C 1
ATOM 1067 O O . PRO A 1 139 ? 2.069 9.777 -9.304 1.00 87.50 139 PRO A O 1
ATOM 1070 N N . VAL A 1 140 ? 4.287 9.612 -9.157 1.00 87.69 140 VAL A N 1
ATOM 1071 C CA . VAL A 1 140 ? 4.551 9.559 -10.604 1.00 87.69 140 VAL A CA 1
ATOM 1072 C C . VAL A 1 140 ? 4.576 8.128 -11.151 1.00 87.69 140 VAL A C 1
ATOM 1074 O O . VAL A 1 140 ? 4.485 7.942 -12.364 1.00 87.69 140 VAL A O 1
ATOM 1077 N N . VAL A 1 141 ? 4.689 7.126 -10.278 1.00 90.25 141 VAL A N 1
ATOM 1078 C CA . VAL A 1 141 ? 4.671 5.700 -10.604 1.00 90.25 141 VAL A CA 1
ATOM 1079 C C . VAL A 1 141 ? 3.280 5.152 -10.296 1.00 90.25 141 VAL A C 1
ATOM 1081 O O . VAL A 1 141 ? 2.697 5.432 -9.262 1.00 90.25 141 VAL A O 1
ATOM 1084 N N . GLN A 1 142 ? 2.729 4.348 -11.202 1.00 91.56 142 GLN A N 1
ATOM 1085 C CA . GLN A 1 142 ? 1.362 3.813 -11.084 1.00 91.56 142 GLN A CA 1
ATOM 1086 C C . GLN A 1 142 ? 1.245 2.548 -10.210 1.00 91.56 142 GLN A C 1
ATOM 1088 O O . GLN A 1 142 ? 0.184 1.929 -10.146 1.00 91.56 142 GLN A O 1
ATOM 1093 N N . PHE A 1 143 ? 2.345 2.104 -9.610 1.00 94.81 143 PHE A N 1
ATOM 1094 C CA . PHE A 1 143 ? 2.446 0.832 -8.899 1.00 94.81 143 PHE A CA 1
ATOM 1095 C C . PHE A 1 143 ? 2.661 1.068 -7.412 1.00 94.81 143 PHE A C 1
ATOM 1097 O O . PHE A 1 143 ? 3.250 2.070 -7.029 1.00 94.81 143 PHE A O 1
ATOM 1104 N N . VAL A 1 144 ? 2.261 0.094 -6.597 1.00 94.94 144 VAL A N 1
ATOM 1105 C CA . VAL A 1 144 ? 2.634 0.057 -5.185 1.00 94.94 144 VAL A CA 1
ATOM 1106 C C . VAL A 1 144 ? 4.133 -0.219 -5.078 1.00 94.94 144 VAL A C 1
ATOM 1108 O O . VAL A 1 144 ? 4.622 -1.276 -5.502 1.00 94.94 144 VAL A O 1
ATOM 1111 N N . CYS A 1 145 ? 4.859 0.713 -4.482 1.00 94.81 145 CYS A N 1
ATOM 1112 C CA . CYS A 1 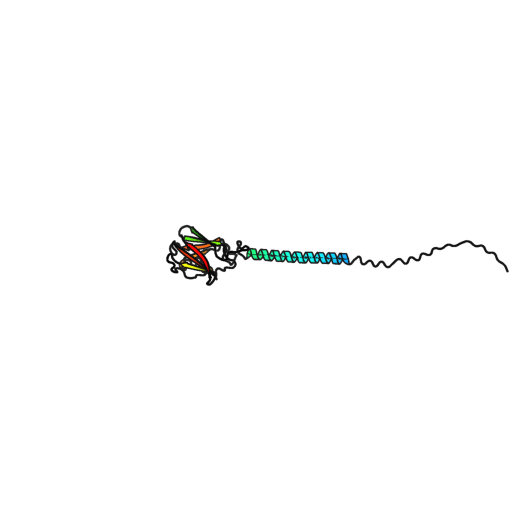145 ? 6.304 0.716 -4.358 1.00 94.81 145 CYS A CA 1
ATOM 1113 C C . CYS A 1 145 ? 6.771 0.550 -2.908 1.00 94.81 145 CYS A C 1
ATOM 1115 O O . CYS A 1 145 ? 6.029 0.692 -1.937 1.00 94.81 145 CYS A O 1
ATOM 1117 N N . GLU A 1 146 ? 8.058 0.243 -2.757 1.00 95.25 146 GLU A N 1
ATOM 1118 C CA . GLU A 1 146 ? 8.726 0.395 -1.466 1.00 95.25 146 GLU A CA 1
ATOM 1119 C C . GLU A 1 146 ? 8.686 1.864 -1.021 1.00 95.25 146 GLU A C 1
ATOM 1121 O O . GLU A 1 146 ? 8.951 2.763 -1.818 1.00 95.25 146 GLU A O 1
ATOM 1126 N N . GLY A 1 147 ? 8.384 2.091 0.257 1.00 95.38 147 GLY A N 1
ATOM 1127 C CA . GLY A 1 147 ? 8.223 3.418 0.849 1.00 95.38 147 GLY A CA 1
ATOM 1128 C C . GLY A 1 147 ? 6.769 3.860 1.002 1.00 95.38 147 GLY A C 1
ATOM 1129 O O . GLY A 1 147 ? 6.502 4.713 1.859 1.00 95.38 147 GLY A O 1
ATOM 1130 N N . ASP A 1 148 ? 5.848 3.253 0.248 1.00 97.44 148 ASP A N 1
ATOM 1131 C CA . ASP A 1 148 ? 4.411 3.499 0.369 1.00 97.44 148 ASP A CA 1
ATOM 1132 C C . ASP A 1 148 ? 3.884 3.031 1.719 1.00 97.44 148 ASP A C 1
ATOM 1134 O O . ASP A 1 148 ? 4.459 2.147 2.370 1.00 97.44 148 ASP A O 1
ATOM 1138 N N . ARG A 1 149 ? 2.792 3.647 2.176 1.00 97.25 149 ARG A N 1
ATOM 1139 C CA . ARG A 1 149 ? 2.308 3.447 3.544 1.00 97.25 149 ARG A CA 1
ATOM 1140 C C . ARG A 1 149 ? 0.812 3.249 3.590 1.00 97.25 149 ARG A C 1
ATOM 1142 O O . ARG A 1 149 ? 0.059 3.872 2.851 1.00 97.25 149 ARG A O 1
ATOM 1149 N N . LEU A 1 150 ? 0.392 2.422 4.536 1.00 98.00 150 LEU A N 1
ATOM 1150 C CA . LEU A 1 150 ? -0.971 2.393 5.031 1.00 98.00 150 LEU A CA 1
ATOM 1151 C C . LEU A 1 150 ? -0.976 2.991 6.437 1.00 98.00 150 LEU A C 1
ATOM 1153 O O . LEU A 1 150 ? -0.373 2.438 7.362 1.00 98.00 150 LEU A O 1
ATOM 1157 N N . VAL A 1 151 ? -1.651 4.122 6.603 1.00 97.50 151 VAL A N 1
ATOM 1158 C CA . VAL A 1 151 ? -1.977 4.677 7.917 1.00 97.50 151 VAL A CA 1
ATOM 1159 C C . VAL A 1 151 ? -3.276 4.031 8.365 1.00 97.50 151 VAL A C 1
ATOM 1161 O O . VAL A 1 151 ? -4.281 4.114 7.669 1.00 97.50 151 VAL A O 1
ATOM 1164 N N . VAL A 1 152 ? -3.258 3.367 9.513 1.00 97.88 152 VAL A N 1
ATOM 1165 C CA . VAL A 1 152 ? -4.364 2.538 10.003 1.00 97.88 152 VAL A CA 1
ATOM 1166 C C . VAL A 1 152 ? -4.775 3.052 11.378 1.00 97.88 152 VAL A C 1
ATOM 1168 O O . VAL A 1 152 ? -3.939 3.153 12.279 1.00 97.88 152 VAL A O 1
ATOM 1171 N N . ASP A 1 153 ? -6.051 3.383 11.559 1.00 96.62 153 ASP A N 1
ATOM 1172 C CA . ASP A 1 153 ? -6.566 3.828 12.857 1.00 96.62 153 ASP A CA 1
ATOM 1173 C C . ASP A 1 153 ? -6.440 2.721 13.912 1.00 96.62 153 ASP A C 1
ATOM 1175 O O . ASP A 1 153 ? -6.945 1.609 13.727 1.00 96.62 153 ASP A O 1
ATOM 1179 N N . SER A 1 154 ? -5.788 3.020 15.040 1.00 95.12 154 SER A N 1
ATOM 1180 C CA . SER A 1 154 ? -5.596 2.008 16.090 1.00 95.12 154 SER A CA 1
ATOM 1181 C C . SER A 1 154 ? -6.825 1.790 16.970 1.00 95.12 154 SER A C 1
ATOM 1183 O O . SER A 1 154 ? -6.874 0.801 17.703 1.00 95.12 154 SER A O 1
ATOM 1185 N N . THR A 1 155 ? -7.816 2.684 16.893 1.00 94.19 155 THR A N 1
ATOM 1186 C CA . THR A 1 155 ? -9.082 2.541 17.625 1.00 94.19 155 THR A CA 1
ATOM 1187 C C . THR A 1 155 ? -9.974 1.499 16.955 1.00 94.19 155 THR A C 1
ATOM 1189 O O . THR A 1 155 ? -10.501 0.613 17.624 1.00 94.19 155 THR A O 1
ATOM 1192 N N . THR A 1 156 ? -10.096 1.577 15.631 1.00 96.06 156 THR A N 1
ATOM 1193 C CA . THR A 1 156 ? -10.863 0.646 14.795 1.00 96.06 156 THR A CA 1
ATOM 1194 C C . THR A 1 156 ? -10.134 -0.685 14.637 1.00 96.06 156 THR A C 1
ATOM 1196 O O . THR A 1 156 ? -10.738 -1.748 14.776 1.00 96.06 156 THR A O 1
ATOM 1199 N N . TYR A 1 157 ? -8.822 -0.638 14.390 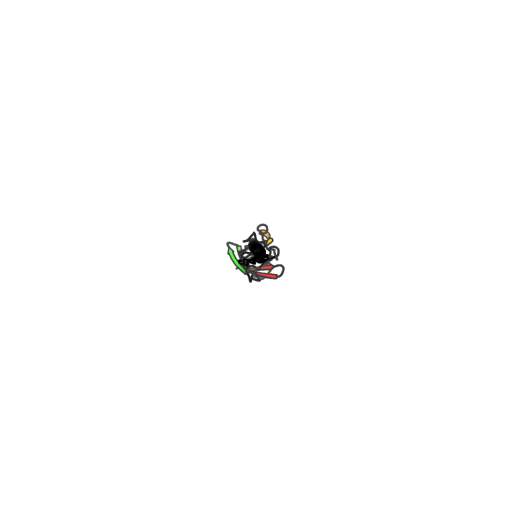1.00 96.31 157 TYR A N 1
ATOM 1200 C CA . TYR A 1 157 ? -7.983 -1.819 14.205 1.00 96.31 157 TYR A CA 1
ATOM 1201 C C . TYR A 1 157 ? -6.961 -1.913 15.337 1.00 96.31 157 TYR A C 1
ATOM 1203 O O . TYR A 1 157 ? -5.840 -1.404 15.263 1.00 96.31 157 TYR A O 1
ATOM 1211 N N . SER A 1 158 ? -7.366 -2.564 16.425 1.00 94.25 158 SER A N 1
ATOM 1212 C CA . SER A 1 158 ? -6.552 -2.672 17.635 1.00 94.25 158 SER A CA 1
ATOM 1213 C C . SER A 1 158 ? -5.308 -3.545 17.440 1.00 94.25 158 SER A C 1
ATOM 1215 O O . SER A 1 158 ? -5.219 -4.337 16.497 1.00 94.25 158 SER A O 1
ATOM 1217 N N . SER A 1 159 ? -4.379 -3.467 18.397 1.00 95.38 159 SER A N 1
ATOM 1218 C CA . SER A 1 159 ? -3.243 -4.393 18.499 1.00 95.38 159 SER A CA 1
ATOM 1219 C C . SER A 1 159 ? -3.708 -5.859 18.420 1.00 95.38 159 SER A C 1
ATOM 1221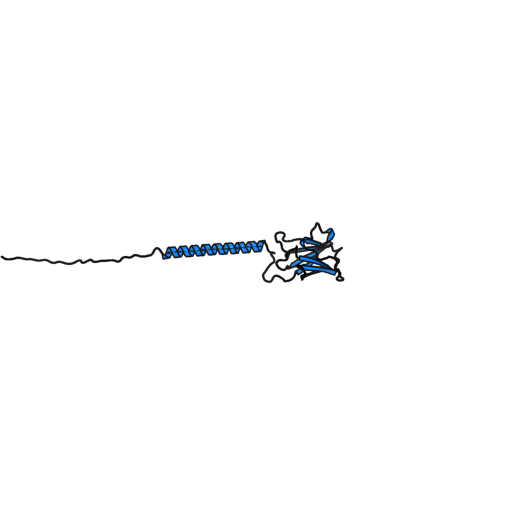 O O . SER A 1 159 ? -4.781 -6.221 18.917 1.00 95.38 159 SER A O 1
ATOM 1223 N N . GLY A 1 160 ? -2.926 -6.685 17.731 1.00 96.00 160 GLY A N 1
ATOM 1224 C CA . GLY A 1 160 ? -3.235 -8.066 17.366 1.00 96.00 160 GLY A CA 1
ATOM 1225 C C . GLY A 1 160 ? -4.039 -8.230 16.072 1.00 96.00 160 GLY A C 1
ATOM 1226 O O . GLY A 1 160 ? -4.140 -9.354 15.585 1.00 96.00 160 GLY A O 1
ATOM 1227 N N . SER A 1 161 ? -4.591 -7.156 15.496 1.00 97.50 161 SER A N 1
ATOM 1228 C CA . SER A 1 161 ? -5.231 -7.229 14.175 1.00 97.50 161 SER A CA 1
ATOM 1229 C C . SER A 1 161 ? -4.197 -7.517 13.086 1.00 97.50 161 SER A C 1
ATOM 1231 O O . SER A 1 161 ? -3.036 -7.114 13.190 1.00 97.50 161 SER A O 1
ATOM 1233 N N . VAL A 1 162 ? -4.622 -8.191 12.021 1.00 98.19 162 VAL A N 1
ATOM 1234 C CA . VAL A 1 162 ? -3.766 -8.555 10.889 1.00 98.19 162 VAL A CA 1
ATOM 1235 C C . VAL A 1 162 ? -4.300 -7.905 9.622 1.00 98.19 162 VAL A C 1
ATOM 1237 O O . VAL A 1 162 ? -5.433 -8.173 9.214 1.00 98.19 162 VAL A O 1
ATOM 1240 N N . LEU A 1 163 ? -3.474 -7.074 8.985 1.00 98.31 163 LEU A N 1
ATOM 1241 C CA . LEU A 1 163 ? -3.680 -6.662 7.603 1.00 98.31 163 LEU A CA 1
ATOM 1242 C C . LEU A 1 163 ? -3.213 -7.781 6.680 1.00 98.31 163 LEU A C 1
ATOM 1244 O O . LEU A 1 163 ? -2.082 -8.252 6.777 1.00 98.31 163 LEU A O 1
ATOM 1248 N N . HIS A 1 164 ? -4.065 -8.157 5.744 1.00 98.31 164 HIS A N 1
ATOM 1249 C CA . HIS A 1 164 ? -3.763 -9.037 4.632 1.00 98.31 164 HIS A CA 1
ATOM 1250 C C . HIS A 1 164 ? -3.800 -8.234 3.339 1.00 98.31 164 HIS A C 1
ATOM 1252 O O . HIS A 1 164 ? -4.766 -7.520 3.071 1.00 98.31 164 HIS A O 1
ATOM 1258 N N . VAL A 1 165 ? -2.764 -8.389 2.523 1.00 98.25 165 VAL A N 1
ATOM 1259 C CA . VAL A 1 165 ? -2.686 -7.790 1.194 1.00 98.25 165 VAL A CA 1
ATOM 1260 C C . VAL A 1 165 ? -2.972 -8.872 0.173 1.00 98.25 165 VAL A C 1
ATOM 1262 O O . VAL A 1 165 ? -2.334 -9.927 0.176 1.00 98.25 165 VAL A O 1
ATOM 1265 N N . PHE A 1 166 ? -3.935 -8.609 -0.699 1.00 97.75 166 PHE A N 1
ATOM 1266 C CA . PHE A 1 166 ? -4.301 -9.487 -1.796 1.00 97.75 166 PHE A CA 1
ATOM 1267 C C . PHE A 1 166 ? -4.021 -8.805 -3.127 1.00 97.75 166 PHE A C 1
ATOM 1269 O O . PHE A 1 166 ? -4.282 -7.619 -3.279 1.00 97.75 166 PHE A O 1
ATOM 1276 N N . ASN A 1 167 ? -3.564 -9.565 -4.114 1.00 94.88 167 ASN A N 1
ATOM 1277 C CA . ASN A 1 167 ? -3.695 -9.170 -5.511 1.00 94.88 167 ASN A CA 1
ATOM 1278 C C . ASN A 1 167 ? -4.761 -10.055 -6.133 1.00 94.88 167 ASN A C 1
ATOM 1280 O O . ASN A 1 167 ? -4.600 -11.280 -6.205 1.00 94.88 167 ASN A O 1
ATOM 1284 N N . ARG A 1 168 ? -5.878 -9.428 -6.510 1.00 90.31 168 ARG A N 1
ATOM 1285 C CA . ARG A 1 168 ? -7.129 -10.126 -6.827 1.00 90.31 168 ARG A CA 1
ATOM 1286 C C . ARG A 1 168 ? -7.504 -11.088 -5.688 1.00 90.31 168 ARG A C 1
ATOM 1288 O O . ARG A 1 168 ? -7.923 -10.645 -4.622 1.00 90.31 168 ARG A O 1
ATOM 1295 N N . ASP A 1 169 ? -7.300 -12.389 -5.886 1.00 91.06 169 ASP A N 1
ATOM 1296 C CA . ASP A 1 169 ? -7.651 -13.439 -4.927 1.00 91.06 169 ASP A CA 1
ATOM 1297 C C . ASP A 1 169 ? -6.465 -14.060 -4.187 1.00 91.06 169 ASP A C 1
ATOM 1299 O O . ASP A 1 169 ? -6.670 -14.826 -3.243 1.00 91.06 169 ASP A O 1
ATOM 1303 N N . VAL A 1 170 ? -5.235 -13.721 -4.575 1.00 94.75 170 VAL A N 1
ATOM 1304 C CA . VAL A 1 170 ? -4.016 -14.323 -4.027 1.00 94.75 170 VAL A CA 1
ATOM 1305 C C . VAL A 1 170 ? -3.520 -13.492 -2.854 1.00 94.75 170 VAL A C 1
ATOM 1307 O O . VAL A 1 170 ? -3.326 -12.287 -2.995 1.00 94.75 170 VAL A O 1
ATOM 1310 N N . LEU A 1 171 ? -3.310 -14.129 -1.699 1.00 96.69 171 LEU A N 1
ATOM 1311 C CA . LEU A 1 171 ? -2.656 -13.493 -0.556 1.00 96.69 171 LEU A CA 1
ATOM 1312 C C . LEU A 1 171 ? -1.177 -13.288 -0.887 1.00 96.69 171 LEU A C 1
ATOM 1314 O O . LEU A 1 171 ? -0.463 -14.250 -1.151 1.00 96.69 171 LEU A O 1
ATOM 1318 N N . VAL A 1 172 ? -0.733 -12.039 -0.853 1.00 97.12 172 VAL A N 1
ATOM 1319 C CA . VAL A 1 172 ? 0.609 -11.617 -1.285 1.00 97.12 172 VAL A CA 1
ATOM 1320 C C . VAL A 1 172 ? 1.370 -10.887 -0.188 1.00 97.12 172 VAL A C 1
ATOM 1322 O O . VAL A 1 172 ? 2.519 -10.526 -0.387 1.00 97.12 172 VAL A O 1
ATOM 1325 N N . GLY A 1 173 ? 0.773 -10.672 0.981 1.00 97.31 173 GLY A N 1
ATOM 1326 C CA . GLY A 1 173 ? 1.456 -10.089 2.128 1.00 97.31 173 GLY A CA 1
ATOM 1327 C C . GLY A 1 173 ? 0.575 -10.081 3.366 1.00 97.31 173 GLY A C 1
ATOM 1328 O O . GLY A 1 173 ? -0.651 -10.160 3.274 1.00 97.31 173 GLY A O 1
ATOM 1329 N N . SER A 1 174 ? 1.196 -9.973 4.535 1.00 97.50 174 SER A N 1
ATOM 1330 C CA . SER A 1 174 ? 0.474 -9.747 5.786 1.00 97.50 174 SER A CA 1
ATOM 1331 C C . SER A 1 174 ? 1.304 -8.960 6.790 1.00 97.50 174 SER A C 1
ATOM 1333 O O . SER A 1 174 ? 2.521 -9.130 6.838 1.00 97.50 174 SER A O 1
ATOM 1335 N N . ALA A 1 175 ? 0.647 -8.150 7.612 1.00 97.81 175 ALA A N 1
ATOM 1336 C CA . ALA A 1 175 ? 1.271 -7.380 8.678 1.00 97.81 175 ALA A CA 1
ATOM 1337 C C . ALA A 1 175 ? 0.412 -7.442 9.945 1.00 97.81 175 ALA A C 1
ATOM 1339 O O . ALA A 1 175 ? -0.784 -7.159 9.900 1.00 97.81 175 ALA A O 1
ATOM 1340 N N . THR A 1 176 ? 1.020 -7.803 11.074 1.00 97.50 176 THR A N 1
ATOM 1341 C CA . THR A 1 176 ? 0.351 -7.793 12.382 1.00 97.50 176 THR A CA 1
ATOM 1342 C C . THR A 1 176 ? 0.572 -6.446 13.055 1.00 97.50 176 THR A C 1
ATOM 1344 O O . THR A 1 176 ? 1.708 -5.988 13.154 1.00 97.50 176 THR A O 1
ATOM 1347 N N . LEU A 1 177 ? -0.502 -5.824 13.531 1.00 96.44 177 LEU A N 1
ATOM 1348 C CA . LEU A 1 177 ? -0.462 -4.582 14.303 1.00 96.44 177 LEU A CA 1
ATOM 1349 C C . LEU A 1 177 ? -0.102 -4.909 15.760 1.00 96.44 177 LEU A C 1
ATOM 1351 O O . LEU A 1 177 ? -0.715 -5.817 16.321 1.00 96.44 177 LEU A O 1
ATOM 1355 N N . PHE A 1 178 ? 0.870 -4.224 16.376 1.00 91.06 178 PHE A N 1
ATOM 1356 C CA . PHE A 1 178 ? 1.344 -4.539 17.737 1.00 91.06 178 PHE A CA 1
ATOM 1357 C C . PHE A 1 178 ? 1.521 -3.317 18.633 1.00 91.06 178 PHE A C 1
ATOM 1359 O O . PHE A 1 178 ? 2.273 -2.394 18.264 1.00 91.06 178 PHE A O 1
#

Foldseek 3Di:
DDDDDDDDDDDDDDDPPPDDDPPPPPPPPVVVVVVVVVVVVVVVVVVVVVVVVVVVVCCQAWAVPDDPPADQFWDWDWDDDPQWIKIFGQGDHTDAAQQQKWKWKAALVRHTLGDTDRLVCQDPVCCVPGQKHWDDPRVSYRHDYGGIIITHGCVSHPANMKIFMDRNNDTRDMDGHD

pLDDT: mean 83.63, std 19.44, range [37.38, 98.44]

Sequence (178 aa):
MRRTRDDVREPTRMGSDALASSNRPEGGARKTGVTVVAAIAAISGVALALSFALVSHIRATECPSYHYGDPSHFGMSVTRHATNWTVTVVSSPRGYDPNTTYVQTRDSRGSPVLGRTPWSDLTVANWETYHILYEDSQPVVQFVCEGDRLVVDSTTYSSGSVLHVFNRDVLVGSATLF